Protein AF-U9SIY8-F1 (afdb_monomer_lite)

Sequence (87 aa):
MYEAASSVSHLRIALEHVLINNPDEITNKIVKHYLRNSDFFANVNKLTKVLKLIKTTITLLESASTNLADCFIQLILLANIIKKLPS

Foldseek 3Di:
DLVVLVCLLVCLVVLVVCCPPVVVVPVDPVVSVLSVDPVSSVVSVLVSVLVVLVVVLVVQVPDPPHDPVNNVVSVVVSVVVVVVRDD

Radius of gyration: 17.36 Å; chains: 1; bounding box: 39×27×44 Å

Secondary structure (DSSP, 8-state):
-HHHHHHHHHTHHHHHHHHHH-TTT---HHHHHHHT-HHHHHHHHHHHHHHHHHHHHHHHHT-TT--HHHHHHHHHHHHHHHHTS--

Organism: Rhizophagus irregularis (strain DAOM 181602 / DAOM 197198 / MUCL 43194) (NCBI:txid747089)

pLDDT: 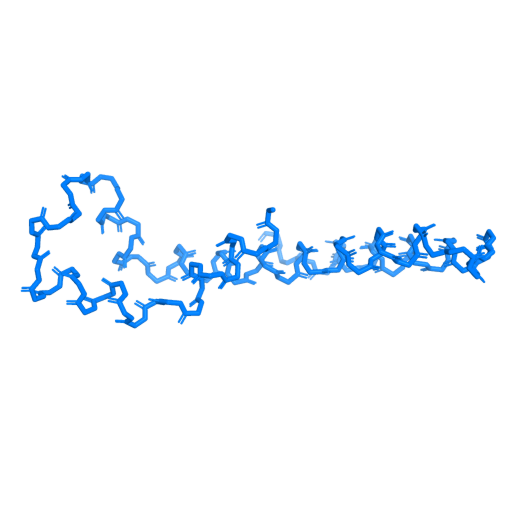mean 89.72, std 6.37, range [59.75, 97.12]

Structure (mmCIF, N/CA/C/O backbone):
data_AF-U9SIY8-F1
#
_entry.id   AF-U9SIY8-F1
#
loop_
_atom_site.group_PDB
_atom_site.id
_atom_site.type_symbol
_atom_site.label_atom_id
_atom_site.label_alt_id
_atom_site.label_comp_id
_atom_site.label_asym_id
_atom_site.label_entity_id
_atom_site.label_seq_id
_atom_site.pdbx_PDB_ins_code
_atom_site.Cartn_x
_atom_site.Cartn_y
_atom_site.Cartn_z
_atom_site.occupancy
_atom_site.B_iso_or_equiv
_atom_site.auth_seq_id
_atom_site.auth_comp_id
_atom_site.auth_asym_id
_atom_site.auth_atom_id
_atom_site.pdbx_PDB_model_num
ATOM 1 N N . MET A 1 1 ? -4.830 5.258 -7.822 1.00 87.56 1 MET A N 1
ATOM 2 C CA . MET A 1 1 ? -4.665 4.027 -7.010 1.00 87.56 1 MET A CA 1
ATOM 3 C C . MET A 1 1 ? -3.600 4.189 -5.926 1.00 87.56 1 MET A C 1
ATOM 5 O O . MET A 1 1 ? -3.959 4.074 -4.764 1.00 87.56 1 MET A O 1
ATOM 9 N N . TYR A 1 2 ? -2.344 4.523 -6.271 1.00 94.56 2 TYR A N 1
ATOM 10 C CA . TYR A 1 2 ? -1.295 4.824 -5.276 1.00 94.56 2 TYR A CA 1
ATOM 11 C C . TYR A 1 2 ? -1.736 5.878 -4.253 1.00 94.56 2 TYR A C 1
ATOM 13 O O . TYR A 1 2 ? -1.655 5.615 -3.060 1.00 94.56 2 TYR A O 1
ATOM 21 N N . GLU A 1 3 ? -2.267 7.021 -4.706 1.00 95.69 3 GLU A N 1
ATOM 22 C CA . GLU A 1 3 ? -2.651 8.102 -3.785 1.00 95.69 3 GLU A CA 1
ATOM 23 C C . GLU A 1 3 ? -3.724 7.670 -2.789 1.00 95.69 3 GLU A C 1
ATOM 25 O O . GLU A 1 3 ? -3.588 7.939 -1.608 1.00 95.69 3 GLU A O 1
ATOM 30 N N . ALA A 1 4 ? -4.732 6.910 -3.223 1.00 95.50 4 ALA A N 1
ATOM 31 C CA . ALA A 1 4 ? -5.768 6.411 -2.321 1.00 95.50 4 ALA A CA 1
ATOM 32 C C . ALA A 1 4 ? -5.192 5.482 -1.234 1.00 95.50 4 ALA A C 1
ATOM 34 O O . ALA A 1 4 ? -5.468 5.671 -0.052 1.00 95.50 4 ALA A O 1
ATOM 35 N N . ALA A 1 5 ? -4.352 4.510 -1.614 1.00 94.81 5 ALA A N 1
ATOM 36 C CA . ALA A 1 5 ? -3.703 3.608 -0.657 1.00 94.81 5 ALA A CA 1
ATOM 37 C C . ALA A 1 5 ? -2.731 4.357 0.276 1.00 94.81 5 ALA A C 1
ATOM 39 O O . ALA A 1 5 ? -2.669 4.089 1.478 1.00 94.81 5 ALA A O 1
ATOM 40 N N . SER A 1 6 ? -2.015 5.341 -0.272 1.00 95.69 6 SER A N 1
ATOM 41 C CA . SER A 1 6 ? -1.140 6.244 0.471 1.00 95.69 6 SER A CA 1
ATOM 42 C C . SER A 1 6 ? -1.930 7.059 1.498 1.00 95.69 6 SER A C 1
ATOM 44 O O . SER A 1 6 ? -1.560 7.070 2.669 1.00 95.69 6 SER A O 1
ATOM 46 N N . SER A 1 7 ? -3.044 7.683 1.109 1.00 96.56 7 SER A N 1
ATOM 47 C CA . SER A 1 7 ? -3.905 8.455 2.010 1.00 96.56 7 SER A CA 1
ATOM 48 C C . SER A 1 7 ? -4.446 7.599 3.147 1.00 96.56 7 SER A C 1
ATOM 50 O O . SER A 1 7 ? -4.352 8.011 4.298 1.00 96.56 7 SER A O 1
ATOM 52 N N . VAL A 1 8 ? -4.944 6.391 2.859 1.00 94.38 8 VAL A N 1
ATOM 53 C CA . VAL A 1 8 ? -5.433 5.473 3.903 1.00 94.38 8 VAL A CA 1
ATOM 54 C C . VAL A 1 8 ? -4.329 5.146 4.906 1.00 94.38 8 VAL A C 1
ATOM 56 O O . VAL A 1 8 ? -4.572 5.193 6.107 1.00 94.38 8 VAL A O 1
ATOM 59 N N . SER A 1 9 ? -3.110 4.864 4.436 1.00 92.44 9 SER A N 1
ATOM 60 C CA . SER A 1 9 ? -1.989 4.586 5.335 1.00 92.44 9 SER A CA 1
ATOM 61 C C . SER A 1 9 ? -1.620 5.788 6.215 1.00 92.44 9 SER A C 1
ATOM 63 O O . SER A 1 9 ? -1.544 5.658 7.438 1.00 92.44 9 SER A O 1
ATOM 65 N N . HIS A 1 10 ? -1.435 6.969 5.618 1.00 94.56 10 HIS A N 1
ATOM 66 C CA . HIS A 1 10 ? -1.012 8.170 6.347 1.00 94.56 10 HIS A CA 1
ATOM 67 C C . HIS A 1 10 ? -2.084 8.699 7.306 1.00 94.56 10 HIS A C 1
ATOM 69 O O . HIS A 1 10 ? -1.754 9.284 8.335 1.00 94.56 10 HIS A O 1
ATOM 75 N N . LEU A 1 11 ? -3.364 8.474 7.002 1.00 95.50 11 LEU A N 1
ATOM 76 C CA . LEU A 1 11 ? -4.483 8.927 7.826 1.00 95.50 11 LEU A CA 1
ATOM 77 C C . LEU A 1 11 ? -4.871 7.941 8.929 1.00 95.50 11 LEU A C 1
ATOM 79 O O . LEU A 1 11 ? -5.861 8.188 9.607 1.00 95.50 11 LEU A O 1
ATOM 83 N N . ARG A 1 12 ? -4.113 6.859 9.161 1.00 94.62 12 ARG A N 1
ATOM 84 C CA . ARG A 1 12 ? -4.436 5.850 10.185 1.00 94.62 12 ARG A CA 1
ATOM 85 C C . ARG A 1 12 ? -4.849 6.465 11.526 1.00 94.62 12 ARG A C 1
ATOM 87 O O . ARG A 1 12 ? -5.920 6.151 12.027 1.00 94.62 12 ARG A O 1
ATOM 94 N N . ILE A 1 13 ? -4.029 7.362 12.071 1.00 94.44 13 ILE A N 1
ATOM 95 C CA . ILE A 1 13 ? -4.283 7.985 13.379 1.00 94.44 13 ILE A CA 1
ATOM 96 C C . ILE A 1 13 ? -5.539 8.864 13.347 1.00 94.44 13 ILE A C 1
ATOM 98 O O . ILE A 1 13 ? -6.337 8.845 14.279 1.00 94.44 13 ILE A O 1
ATOM 102 N N . ALA A 1 14 ? -5.756 9.601 12.255 1.00 95.12 14 ALA A N 1
ATOM 103 C CA . ALA A 1 14 ? -6.960 10.410 12.084 1.00 95.12 14 ALA A CA 1
ATOM 104 C C . ALA A 1 14 ? -8.221 9.532 11.978 1.00 95.12 14 ALA A C 1
ATOM 106 O O . ALA A 1 14 ? -9.244 9.848 12.579 1.00 95.12 14 ALA A O 1
ATOM 107 N N . LEU A 1 15 ? -8.140 8.404 11.267 1.00 94.56 15 LEU A N 1
ATOM 108 C CA . LEU A 1 15 ? -9.229 7.433 11.145 1.00 94.56 15 LEU A CA 1
ATOM 109 C C . LEU A 1 15 ? -9.526 6.756 12.490 1.00 94.56 15 LEU A C 1
ATOM 111 O O . LEU A 1 15 ? -10.691 6.636 12.859 1.00 94.56 15 LEU A O 1
ATOM 115 N N . GLU A 1 16 ? -8.499 6.377 13.255 1.00 93.62 16 GLU A N 1
ATOM 116 C CA . GLU A 1 16 ? -8.647 5.868 14.627 1.00 93.62 16 GLU A CA 1
ATOM 117 C C . GLU A 1 16 ? -9.323 6.911 15.534 1.00 93.62 16 GLU A C 1
ATOM 119 O O . GLU A 1 16 ? -10.258 6.584 16.266 1.00 93.62 16 GLU A O 1
ATOM 124 N N . HIS A 1 17 ? -8.933 8.183 15.428 1.00 95.19 17 HIS A N 1
ATOM 125 C CA . HIS A 1 17 ? -9.549 9.275 16.180 1.00 95.19 17 HIS A CA 1
ATOM 126 C C . HIS A 1 17 ? -11.032 9.469 15.829 1.00 95.19 17 HIS A C 1
ATOM 128 O O . HIS A 1 17 ? -11.863 9.623 16.724 1.00 95.19 17 HIS A O 1
ATOM 134 N N . VAL A 1 18 ? -11.393 9.430 14.541 1.00 95.38 18 VAL A N 1
ATOM 135 C CA . VAL A 1 18 ? -12.798 9.499 14.099 1.00 95.38 18 VAL A CA 1
ATOM 136 C C . VAL A 1 18 ? -13.595 8.317 14.651 1.00 95.38 18 VAL A C 1
ATOM 138 O O . VAL A 1 18 ? -14.684 8.517 15.178 1.00 95.38 18 VAL A O 1
ATOM 141 N N . LEU A 1 19 ? -13.041 7.102 14.616 1.00 94.19 19 LEU A N 1
ATOM 142 C CA . LEU A 1 19 ? -13.712 5.909 15.140 1.00 94.19 19 LEU A CA 1
ATOM 143 C C . LEU A 1 19 ? -14.017 5.967 16.642 1.00 94.19 19 LEU A C 1
ATOM 145 O O . LEU A 1 19 ? -14.966 5.311 17.078 1.00 94.19 19 LEU A O 1
ATOM 149 N N . ILE A 1 20 ? -13.191 6.672 17.418 1.00 94.19 20 ILE A N 1
ATOM 150 C CA . ILE A 1 20 ? -13.340 6.806 18.872 1.00 94.19 20 ILE A CA 1
ATOM 151 C C . ILE A 1 20 ? -14.272 7.972 19.209 1.00 94.19 20 ILE A C 1
ATOM 153 O O . ILE A 1 20 ? -15.202 7.802 19.991 1.00 94.19 20 ILE A O 1
ATOM 157 N N . ASN A 1 21 ? -14.033 9.140 18.610 1.00 97.12 21 ASN A N 1
ATOM 158 C CA . ASN A 1 21 ? -14.674 10.387 19.029 1.00 97.12 21 ASN A CA 1
ATOM 159 C C . ASN A 1 21 ? -15.948 10.720 18.246 1.00 97.12 21 ASN A C 1
ATOM 161 O O . ASN A 1 21 ? -16.776 11.476 18.737 1.00 97.12 21 ASN A O 1
ATOM 165 N N . ASN A 1 22 ? -16.117 10.164 17.044 1.00 95.25 22 ASN A N 1
ATOM 166 C CA . ASN A 1 22 ? -17.274 10.406 16.178 1.00 95.25 22 ASN A CA 1
ATOM 167 C C . ASN A 1 22 ? -17.756 9.072 15.581 1.00 95.25 22 ASN A C 1
ATOM 169 O O . ASN A 1 22 ? -17.676 8.860 14.367 1.00 95.25 22 ASN A O 1
ATOM 173 N N . PRO A 1 23 ? -18.217 8.123 16.418 1.00 88.50 23 PRO A N 1
ATOM 174 C CA . PRO A 1 23 ? -18.489 6.758 15.978 1.00 88.50 23 PRO A CA 1
ATOM 175 C C . PRO A 1 23 ? -19.556 6.677 14.881 1.00 88.50 23 PRO A C 1
ATOM 177 O O . PRO A 1 23 ? -19.552 5.709 14.122 1.00 88.50 23 PRO A O 1
ATOM 180 N N . ASP A 1 24 ? -20.437 7.668 14.757 1.00 93.50 24 ASP A N 1
ATOM 181 C CA . ASP A 1 24 ? -21.519 7.680 13.770 1.00 93.50 24 ASP A CA 1
ATOM 182 C C . ASP A 1 24 ? -21.105 8.234 12.398 1.00 93.50 24 ASP A C 1
ATOM 184 O O . ASP A 1 24 ? -21.797 7.980 11.415 1.00 93.50 24 ASP A O 1
ATOM 188 N N . GLU A 1 25 ? -19.934 8.873 12.289 1.00 95.31 25 GLU A N 1
ATOM 189 C CA . GLU A 1 25 ? -19.420 9.430 11.027 1.00 95.31 25 GLU A CA 1
ATOM 190 C C . GLU A 1 25 ? -19.127 8.323 9.996 1.00 95.31 25 GLU A C 1
ATOM 192 O O . GLU A 1 25 ? -19.355 8.464 8.796 1.00 95.31 25 GLU A O 1
ATOM 197 N N . ILE A 1 26 ? -18.658 7.162 10.472 1.00 93.25 26 ILE A N 1
ATOM 198 C CA . ILE A 1 26 ? -18.408 5.977 9.642 1.00 93.25 26 ILE A CA 1
ATOM 199 C C . ILE A 1 26 ? -19.506 4.950 9.914 1.00 93.25 26 ILE A C 1
ATOM 201 O O . ILE A 1 26 ? -19.375 4.069 10.760 1.00 93.25 26 ILE A O 1
ATOM 205 N N . THR A 1 27 ? -20.616 5.023 9.189 1.00 94.62 27 THR A N 1
ATOM 206 C CA . THR A 1 27 ? -21.781 4.148 9.431 1.00 94.62 27 THR A CA 1
ATOM 207 C C . THR A 1 27 ? -21.544 2.690 9.020 1.00 94.62 27 THR A C 1
ATOM 209 O O . THR A 1 27 ? -22.115 1.766 9.606 1.00 94.62 27 THR A O 1
ATOM 212 N N . ASN A 1 28 ? -20.656 2.447 8.053 1.00 96.25 28 ASN A N 1
ATOM 213 C CA . ASN A 1 28 ? -20.397 1.111 7.529 1.00 96.25 28 ASN A CA 1
ATOM 214 C C . ASN A 1 28 ? -19.608 0.239 8.528 1.00 96.25 28 ASN A C 1
ATOM 216 O O . ASN A 1 28 ? -18.435 0.483 8.822 1.00 96.25 28 ASN A O 1
ATOM 220 N N . LYS A 1 29 ? -20.247 -0.838 9.004 1.00 94.81 29 LYS A N 1
ATOM 221 C CA . LYS A 1 29 ? -19.674 -1.777 9.985 1.00 94.81 29 LYS A CA 1
ATOM 222 C C . LYS A 1 29 ? -18.434 -2.519 9.470 1.00 94.81 29 LYS A C 1
ATOM 224 O O . LYS A 1 29 ? -17.511 -2.753 10.245 1.00 94.81 29 LYS A O 1
ATOM 229 N N . ILE A 1 30 ? -18.393 -2.861 8.182 1.00 96.38 30 ILE A N 1
ATOM 230 C CA . ILE A 1 30 ? -17.252 -3.551 7.559 1.00 96.38 30 ILE A CA 1
ATOM 231 C C . ILE A 1 30 ? -16.048 -2.607 7.502 1.00 96.38 30 ILE A C 1
ATOM 233 O O . ILE A 1 30 ? -14.939 -2.988 7.869 1.00 96.38 30 ILE A O 1
ATOM 237 N N . VAL A 1 31 ? -16.270 -1.348 7.119 1.00 94.19 31 VAL A N 1
ATOM 238 C CA . VAL A 1 31 ? -15.210 -0.327 7.103 1.00 94.19 31 VAL A CA 1
ATOM 239 C C . VAL A 1 31 ? -14.658 -0.105 8.512 1.00 94.19 31 VAL A C 1
ATOM 241 O O . VAL A 1 31 ? -13.446 -0.157 8.704 1.00 94.19 31 VAL A O 1
ATOM 244 N N . LYS A 1 32 ? -15.530 0.044 9.520 1.00 94.38 32 LYS A N 1
ATOM 245 C CA . LYS A 1 32 ? -15.121 0.138 10.933 1.00 94.38 32 LYS A CA 1
ATOM 246 C C . LYS A 1 32 ? -14.257 -1.045 11.376 1.00 94.38 32 LYS A C 1
ATOM 248 O O . LYS A 1 32 ? -13.280 -0.845 12.092 1.00 94.38 32 LYS A O 1
ATOM 253 N N . HIS A 1 33 ? -14.615 -2.264 10.968 1.00 94.75 33 HIS A N 1
ATOM 254 C CA . HIS A 1 33 ? -13.845 -3.463 11.290 1.00 94.75 33 HIS A CA 1
ATOM 255 C C . HIS A 1 33 ? -12.416 -3.389 10.727 1.00 94.75 33 HIS A C 1
ATOM 257 O O . HIS A 1 33 ? -11.461 -3.579 11.476 1.00 94.75 33 HIS A O 1
ATOM 263 N N . TYR A 1 34 ? -12.252 -3.042 9.447 1.00 95.38 34 TYR A N 1
ATOM 264 C CA . TYR A 1 34 ? -10.923 -2.934 8.833 1.00 95.38 34 TYR A CA 1
ATOM 265 C C . TYR A 1 34 ? -10.088 -1.782 9.392 1.00 95.38 34 TYR A C 1
ATOM 267 O O . TYR A 1 34 ? -8.900 -1.959 9.640 1.00 95.38 34 TYR A O 1
ATOM 275 N N . LEU A 1 35 ? -10.701 -0.630 9.665 1.00 94.19 35 LEU A N 1
ATOM 276 C CA . LEU A 1 35 ? -10.008 0.521 10.249 1.00 94.19 35 LEU A CA 1
ATOM 277 C C . LEU A 1 35 ? -9.538 0.295 11.698 1.00 94.19 35 LEU A C 1
ATOM 279 O O . LEU A 1 35 ? -8.734 1.069 12.202 1.00 94.19 35 LEU A O 1
ATOM 283 N N . ARG A 1 36 ? -10.008 -0.759 12.375 1.00 92.81 36 ARG A N 1
ATOM 284 C CA . ARG A 1 36 ? -9.494 -1.189 13.689 1.00 92.81 36 ARG A CA 1
ATOM 285 C C . ARG A 1 36 ? -8.431 -2.283 13.588 1.00 92.81 36 ARG A C 1
ATOM 287 O O . ARG A 1 36 ? -7.807 -2.623 14.588 1.00 92.81 36 ARG A O 1
ATOM 294 N N . ASN A 1 37 ? -8.244 -2.861 12.406 1.00 94.50 37 ASN A N 1
ATOM 295 C CA . ASN A 1 37 ? -7.373 -4.004 12.197 1.00 94.50 37 ASN A CA 1
ATOM 296 C C . ASN A 1 37 ? -5.950 -3.535 11.838 1.00 94.50 37 ASN A C 1
ATOM 298 O O . ASN A 1 37 ? -5.722 -2.927 10.791 1.00 94.50 37 ASN A O 1
ATOM 302 N N . SER A 1 38 ? -4.966 -3.847 12.686 1.00 91.00 38 SER A N 1
ATOM 303 C CA . SER A 1 38 ? -3.558 -3.523 12.425 1.00 91.00 38 SER A CA 1
ATOM 304 C C . SER A 1 38 ? -3.014 -4.187 11.159 1.00 91.00 38 SER A C 1
ATOM 306 O O . SER A 1 38 ? -2.221 -3.571 10.443 1.00 91.00 38 SER A O 1
ATOM 308 N N . ASP A 1 39 ? -3.464 -5.404 10.850 1.00 94.56 39 ASP A N 1
ATOM 309 C CA . ASP A 1 39 ? -3.029 -6.164 9.678 1.00 94.56 39 ASP A CA 1
ATOM 310 C C . ASP A 1 39 ? -3.563 -5.549 8.389 1.00 94.56 39 ASP A C 1
ATOM 312 O O . ASP A 1 39 ? -2.874 -5.553 7.368 1.00 94.56 39 ASP A O 1
ATOM 316 N N . PHE A 1 40 ? -4.751 -4.935 8.435 1.00 95.00 40 PHE A N 1
ATOM 317 C CA . PHE A 1 40 ? -5.264 -4.158 7.310 1.00 95.00 40 PHE A CA 1
ATOM 318 C C . PHE A 1 40 ? -4.294 -3.026 6.950 1.00 95.00 40 PHE A C 1
ATOM 320 O O . PHE A 1 40 ? -3.851 -2.944 5.805 1.00 95.00 40 PHE A O 1
ATOM 327 N N . PHE A 1 41 ? -3.876 -2.207 7.921 1.00 94.62 41 PHE A N 1
ATOM 328 C CA . PHE A 1 41 ? -2.909 -1.133 7.663 1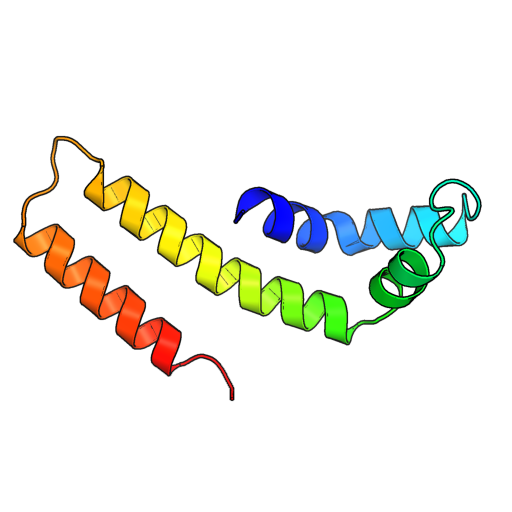.00 94.62 41 PHE A CA 1
ATOM 329 C C . PHE A 1 41 ? -1.522 -1.654 7.285 1.00 94.62 41 PHE A C 1
ATOM 331 O O . PHE A 1 41 ? -0.848 -1.044 6.452 1.00 94.62 41 PHE A O 1
ATOM 338 N N . ALA A 1 42 ? -1.083 -2.779 7.852 1.00 92.81 42 ALA A N 1
ATOM 339 C CA . ALA A 1 42 ? 0.162 -3.423 7.444 1.00 92.81 42 ALA A CA 1
ATOM 340 C C . ALA A 1 42 ? 0.113 -3.841 5.963 1.00 92.81 42 ALA A C 1
ATOM 342 O O . ALA A 1 42 ? 1.061 -3.591 5.215 1.00 92.81 42 ALA A O 1
ATOM 343 N N . ASN A 1 43 ? -1.010 -4.403 5.516 1.00 92.62 43 ASN A N 1
ATOM 344 C CA . ASN A 1 43 ? -1.225 -4.802 4.127 1.00 92.62 43 ASN A CA 1
ATOM 345 C C . ASN A 1 43 ? -1.364 -3.597 3.190 1.00 92.62 43 ASN A C 1
ATOM 347 O O . ASN A 1 43 ? -0.723 -3.579 2.140 1.00 92.62 43 ASN A O 1
ATOM 351 N N . VAL A 1 44 ? -2.099 -2.552 3.585 1.00 94.12 44 VAL A N 1
ATOM 352 C CA . VAL A 1 44 ? -2.165 -1.287 2.832 1.00 94.12 44 VAL A CA 1
ATOM 353 C C . VAL A 1 44 ? -0.769 -0.680 2.685 1.00 94.12 44 VAL A C 1
ATOM 355 O O . VAL A 1 44 ? -0.400 -0.252 1.597 1.00 94.12 44 VAL A O 1
ATOM 358 N N . ASN A 1 45 ? 0.061 -0.713 3.730 1.00 91.94 45 ASN A N 1
ATOM 359 C CA . ASN A 1 45 ? 1.446 -0.246 3.655 1.00 91.94 45 ASN A CA 1
ATOM 360 C C . ASN A 1 45 ? 2.303 -1.042 2.667 1.00 91.94 45 ASN A C 1
ATOM 362 O O . ASN A 1 45 ? 3.070 -0.449 1.904 1.00 91.94 45 ASN A O 1
ATOM 366 N N . LYS A 1 46 ? 2.181 -2.375 2.655 1.00 89.25 46 LYS A N 1
ATOM 367 C CA . LYS A 1 46 ? 2.851 -3.223 1.656 1.00 89.25 46 LYS A CA 1
ATOM 368 C C . LYS A 1 46 ? 2.379 -2.866 0.243 1.00 89.25 46 LYS A C 1
ATOM 370 O O . LYS A 1 46 ? 3.212 -2.616 -0.626 1.00 89.25 46 LYS A O 1
ATOM 375 N N . LEU A 1 47 ? 1.065 -2.757 0.039 1.00 91.12 47 LEU A N 1
ATOM 376 C CA . LEU A 1 47 ? 0.464 -2.401 -1.247 1.00 91.12 47 LEU A CA 1
ATOM 377 C C . LEU A 1 47 ? 0.938 -1.026 -1.740 1.00 91.12 47 LEU A C 1
ATOM 379 O O . LEU A 1 47 ? 1.324 -0.888 -2.898 1.00 91.12 47 LEU A O 1
ATOM 383 N N . THR A 1 48 ? 0.987 -0.021 -0.865 1.00 93.00 48 THR A N 1
ATOM 384 C CA . THR A 1 48 ? 1.445 1.334 -1.207 1.00 93.00 48 THR A CA 1
ATOM 385 C C . THR A 1 48 ? 2.881 1.341 -1.726 1.00 93.00 48 THR A C 1
ATOM 387 O O . THR A 1 48 ? 3.169 2.063 -2.679 1.00 93.00 48 THR A O 1
ATOM 390 N N . LYS A 1 49 ? 3.780 0.511 -1.176 1.00 87.25 49 LYS A N 1
ATOM 391 C CA . LYS A 1 49 ? 5.160 0.387 -1.682 1.00 87.25 49 LYS A CA 1
ATOM 392 C C . LYS A 1 49 ? 5.187 -0.111 -3.128 1.00 87.25 49 LYS A C 1
ATOM 394 O O . LYS A 1 49 ? 5.893 0.469 -3.949 1.00 87.25 49 LYS A O 1
ATOM 399 N N . VAL A 1 50 ? 4.385 -1.128 -3.446 1.00 87.69 50 VAL A N 1
ATOM 400 C CA . VAL A 1 50 ? 4.261 -1.678 -4.808 1.00 87.69 50 VAL A CA 1
ATOM 401 C C . VAL A 1 50 ? 3.667 -0.643 -5.757 1.00 87.69 50 VAL A C 1
ATOM 403 O O . VAL A 1 50 ? 4.245 -0.349 -6.801 1.00 87.69 50 VAL A O 1
ATOM 406 N N . LEU A 1 51 ? 2.544 -0.035 -5.369 1.00 91.88 51 LEU A N 1
ATOM 407 C CA . LEU A 1 51 ? 1.851 0.961 -6.185 1.00 91.88 51 LEU A CA 1
ATOM 408 C C . LEU A 1 51 ? 2.710 2.203 -6.445 1.00 91.88 51 LEU A C 1
ATOM 410 O O . LEU A 1 51 ? 2.616 2.779 -7.527 1.00 91.88 51 LEU A O 1
ATOM 414 N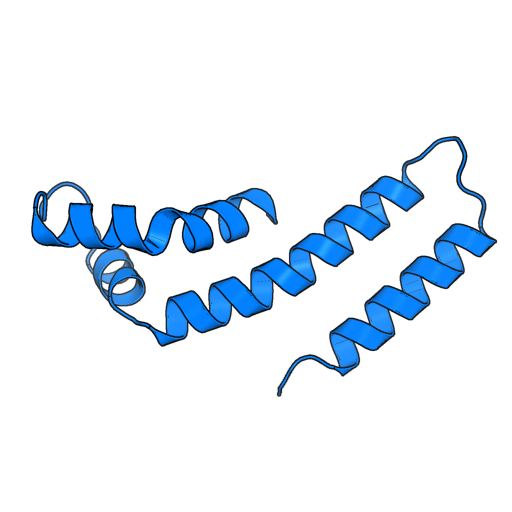 N . LYS A 1 52 ? 3.556 2.608 -5.487 1.00 90.38 52 LYS A N 1
ATOM 415 C CA . LYS A 1 52 ? 4.493 3.725 -5.663 1.00 90.38 52 LYS A CA 1
ATOM 416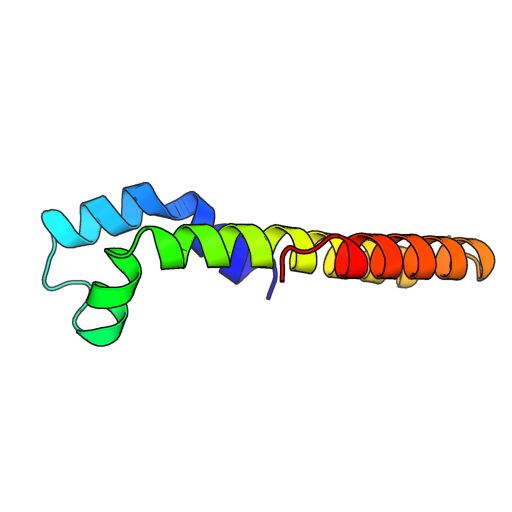 C C . LYS A 1 52 ? 5.450 3.458 -6.813 1.00 90.38 52 LYS A C 1
ATOM 418 O O . LYS A 1 52 ? 5.644 4.322 -7.655 1.00 90.38 52 LYS A O 1
ATOM 423 N N . LEU A 1 53 ? 6.029 2.263 -6.843 1.00 84.00 53 LEU A N 1
ATOM 424 C CA . LEU A 1 53 ? 6.994 1.874 -7.863 1.00 84.00 53 LEU A CA 1
ATOM 425 C C . LEU A 1 53 ? 6.341 1.757 -9.229 1.00 84.00 53 LEU A C 1
ATOM 427 O O . LEU A 1 53 ? 6.876 2.306 -10.180 1.00 84.00 53 LEU A O 1
ATOM 431 N N . ILE A 1 54 ? 5.158 1.139 -9.309 1.00 88.44 54 ILE A N 1
ATOM 432 C CA . ILE A 1 54 ? 4.379 1.091 -10.553 1.00 88.44 54 ILE A CA 1
ATOM 433 C C . ILE A 1 54 ? 4.125 2.511 -11.070 1.00 88.44 54 ILE A C 1
ATOM 435 O O . ILE A 1 54 ? 4.394 2.787 -12.235 1.00 88.44 54 ILE A O 1
ATOM 439 N N . LYS A 1 55 ? 3.668 3.426 -10.201 1.00 91.25 55 LYS A N 1
ATOM 440 C CA . LYS A 1 55 ? 3.459 4.834 -10.567 1.00 91.25 55 LYS A CA 1
ATOM 441 C C . LYS A 1 55 ? 4.754 5.471 -11.080 1.00 91.25 55 LYS A C 1
ATOM 443 O O . LYS A 1 55 ? 4.732 6.059 -12.150 1.00 91.25 55 LYS A O 1
ATOM 448 N N . THR A 1 56 ? 5.868 5.331 -10.358 1.00 85.31 56 THR A N 1
ATOM 449 C CA . THR A 1 56 ? 7.169 5.888 -10.767 1.00 85.31 56 THR A CA 1
ATOM 450 C C . THR A 1 56 ? 7.631 5.330 -12.110 1.00 85.31 56 THR A C 1
ATOM 452 O O . THR A 1 56 ? 8.070 6.097 -12.960 1.00 85.31 56 THR A O 1
ATOM 455 N N . THR A 1 57 ? 7.515 4.017 -12.321 1.00 83.75 57 THR A N 1
ATOM 456 C CA . THR A 1 57 ? 7.860 3.372 -13.589 1.00 83.75 57 THR A CA 1
ATOM 457 C C . THR A 1 57 ? 7.012 3.937 -14.721 1.00 83.75 57 THR A C 1
ATOM 459 O O . THR A 1 57 ? 7.579 4.373 -15.711 1.00 83.75 57 THR A O 1
ATOM 462 N N . ILE A 1 58 ? 5.688 4.013 -14.561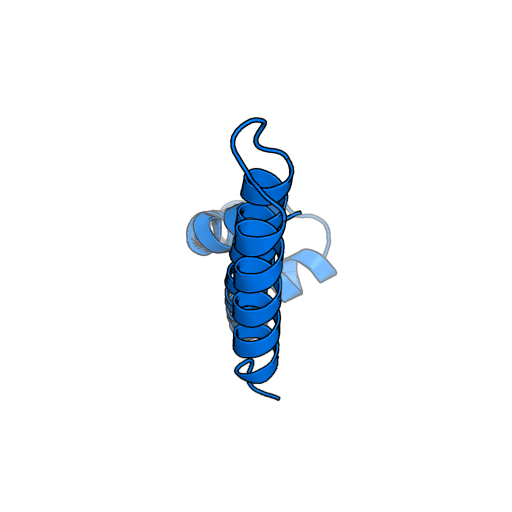 1.00 86.69 58 ILE A N 1
ATOM 463 C CA . ILE A 1 58 ? 4.795 4.593 -15.576 1.00 86.69 58 ILE A CA 1
ATOM 464 C C . ILE A 1 58 ? 5.166 6.050 -15.867 1.00 86.69 58 ILE A C 1
ATOM 466 O O . ILE A 1 58 ? 5.358 6.398 -17.023 1.00 86.69 58 ILE A O 1
ATOM 470 N N . THR A 1 59 ? 5.354 6.882 -14.839 1.00 88.00 59 THR A N 1
ATOM 471 C CA . THR A 1 59 ? 5.728 8.294 -15.020 1.00 88.00 59 THR A CA 1
ATOM 472 C C . THR A 1 59 ? 7.056 8.457 -15.762 1.00 88.00 59 THR A C 1
ATOM 474 O O . THR A 1 59 ? 7.198 9.378 -16.560 1.00 88.00 59 THR A O 1
ATOM 477 N N . LEU A 1 60 ? 8.027 7.572 -15.524 1.00 83.44 60 LEU A N 1
ATOM 478 C CA . LEU A 1 60 ? 9.272 7.563 -16.289 1.00 83.44 60 LEU A CA 1
ATOM 479 C C . LEU A 1 60 ? 9.026 7.134 -17.739 1.00 83.44 60 LEU A C 1
ATOM 481 O O . LEU A 1 60 ? 9.523 7.792 -18.637 1.00 83.44 60 LEU A O 1
ATOM 485 N N . LEU A 1 61 ? 8.228 6.092 -17.982 1.00 81.75 61 LEU A N 1
ATOM 486 C CA . LEU A 1 61 ? 7.887 5.640 -19.339 1.00 81.75 61 LEU A CA 1
ATOM 487 C C . LEU A 1 61 ? 7.146 6.708 -20.158 1.00 81.75 61 LEU A C 1
ATOM 489 O O . LEU A 1 61 ? 7.336 6.797 -21.366 1.00 81.75 61 LEU A O 1
ATOM 493 N N . GLU A 1 62 ? 6.296 7.501 -19.510 1.00 86.62 62 GLU A N 1
ATOM 494 C CA . GLU A 1 62 ? 5.534 8.588 -20.135 1.00 86.62 62 GLU A CA 1
ATOM 495 C C . GLU A 1 62 ? 6.383 9.843 -20.397 1.00 86.62 62 GLU A C 1
ATOM 497 O O . GLU A 1 62 ? 5.939 10.760 -21.090 1.00 86.62 62 GLU A O 1
ATOM 502 N N . SER A 1 63 ? 7.602 9.914 -19.854 1.00 86.44 63 SER A N 1
ATOM 503 C CA . SER A 1 63 ? 8.480 11.066 -20.035 1.00 86.44 63 SER A CA 1
ATOM 504 C C . SER A 1 63 ? 9.002 11.145 -21.470 1.00 86.44 63 SER A C 1
ATOM 506 O O . SER A 1 63 ? 9.590 10.202 -21.996 1.00 86.44 63 SER A O 1
ATOM 508 N N . ALA A 1 64 ? 8.882 12.324 -22.084 1.00 74.81 64 ALA A N 1
ATOM 509 C CA . ALA A 1 64 ? 9.343 12.578 -23.452 1.00 74.81 64 ALA A CA 1
ATOM 510 C C . ALA A 1 64 ? 10.865 12.410 -23.645 1.00 74.81 64 ALA A C 1
ATOM 512 O O . ALA A 1 64 ? 11.340 12.330 -24.775 1.00 74.81 64 ALA A O 1
ATOM 513 N N . SER A 1 65 ? 11.636 12.380 -22.555 1.00 83.56 65 SER A N 1
ATOM 514 C CA . SER A 1 65 ? 13.092 12.204 -22.563 1.00 83.56 65 SER A CA 1
ATOM 515 C C . SER A 1 65 ? 13.554 10.752 -22.404 1.00 83.56 65 SER A C 1
ATOM 517 O O . SER A 1 65 ? 14.758 10.500 -22.408 1.00 83.56 65 SER A O 1
ATOM 519 N N . THR A 1 66 ? 12.634 9.803 -22.235 1.00 86.19 66 THR A N 1
ATOM 520 C CA . THR A 1 66 ? 12.952 8.412 -21.898 1.00 86.19 66 THR A CA 1
ATOM 521 C C . THR A 1 66 ? 13.136 7.563 -23.150 1.00 86.19 66 THR A C 1
ATOM 523 O O . THR A 1 66 ? 12.323 7.598 -24.072 1.00 86.19 66 THR A O 1
ATOM 526 N N . ASN A 1 67 ? 14.220 6.784 -23.191 1.00 86.62 67 ASN A N 1
ATOM 527 C CA . ASN A 1 67 ? 14.496 5.860 -24.291 1.00 86.62 67 ASN A CA 1
ATOM 528 C C . ASN A 1 67 ? 14.144 4.406 -23.918 1.00 86.62 67 ASN A C 1
ATOM 530 O O . ASN A 1 67 ? 13.877 4.072 -22.766 1.00 86.62 67 ASN A O 1
ATOM 534 N N . LEU A 1 68 ? 14.173 3.504 -24.903 1.00 85.31 68 LEU A N 1
ATOM 535 C CA . LEU A 1 68 ? 13.793 2.100 -24.711 1.00 85.31 68 LEU A CA 1
ATOM 536 C C . LEU A 1 68 ? 14.656 1.358 -23.668 1.00 85.31 68 LEU A C 1
ATOM 538 O O . LEU A 1 68 ? 14.152 0.466 -22.985 1.00 85.31 68 LEU A O 1
ATOM 542 N N . ALA A 1 69 ? 15.936 1.713 -23.525 1.00 88.81 69 ALA A N 1
ATOM 543 C CA . ALA A 1 69 ? 16.809 1.097 -22.528 1.00 88.81 69 ALA A CA 1
ATOM 544 C C . ALA A 1 69 ? 16.409 1.514 -21.104 1.00 88.81 69 ALA A C 1
ATOM 546 O O . ALA A 1 69 ? 16.354 0.664 -20.213 1.00 88.81 69 ALA A O 1
ATOM 547 N N . ASP A 1 70 ? 16.043 2.784 -20.907 1.00 84.31 70 ASP A N 1
ATOM 548 C CA . ASP A 1 70 ? 15.503 3.275 -19.636 1.00 84.31 70 ASP A CA 1
ATOM 549 C C . ASP A 1 70 ? 14.221 2.515 -19.264 1.00 84.31 70 ASP A C 1
ATOM 551 O O . ASP A 1 70 ? 14.079 2.039 -18.134 1.00 84.31 70 ASP A O 1
ATOM 555 N N . CYS A 1 71 ? 13.323 2.315 -20.237 1.00 82.38 71 CYS A N 1
ATOM 556 C CA . CYS A 1 71 ? 12.107 1.520 -20.065 1.00 82.38 71 CYS A CA 1
ATOM 557 C C . CYS A 1 71 ? 12.423 0.086 -19.607 1.00 82.38 71 CYS A C 1
ATOM 559 O O . CYS A 1 71 ? 11.817 -0.421 -18.660 1.00 82.38 71 CYS A O 1
ATOM 561 N N . PHE A 1 72 ? 13.396 -0.567 -20.250 1.00 86.62 72 PHE A N 1
ATOM 562 C CA . PHE A 1 72 ? 13.797 -1.939 -19.934 1.00 86.62 72 PHE A CA 1
ATOM 563 C C . PHE A 1 72 ? 14.376 -2.073 -18.516 1.00 86.62 72 PHE A C 1
ATOM 565 O O . PHE A 1 72 ? 14.003 -2.990 -17.780 1.00 86.62 72 PHE A O 1
ATOM 572 N N . ILE A 1 73 ? 15.221 -1.127 -18.087 1.00 87.62 73 ILE A N 1
ATOM 573 C CA . ILE A 1 73 ? 15.763 -1.091 -16.719 1.00 87.62 73 ILE A CA 1
ATOM 574 C C . ILE A 1 73 ? 14.632 -0.960 -15.693 1.00 87.62 73 ILE A C 1
ATOM 576 O O . ILE A 1 73 ? 14.618 -1.686 -14.695 1.00 87.62 73 ILE A O 1
ATOM 580 N N . GLN A 1 74 ? 13.654 -0.082 -15.939 1.00 83.50 74 GLN A N 1
ATOM 581 C CA . GLN A 1 74 ? 12.528 0.100 -15.019 1.00 83.50 74 GLN A CA 1
ATOM 582 C C . GLN A 1 74 ? 11.661 -1.158 -14.891 1.00 83.50 74 GLN A C 1
ATOM 584 O O . GLN A 1 74 ? 11.236 -1.497 -13.785 1.00 83.50 74 GLN A O 1
ATOM 589 N N . LEU A 1 75 ? 11.451 -1.897 -15.984 1.00 85.25 75 LEU A N 1
ATOM 590 C CA . LEU A 1 75 ? 10.736 -3.177 -15.950 1.00 85.25 75 LEU A CA 1
ATOM 591 C C . LEU A 1 75 ? 11.479 -4.233 -15.116 1.00 85.25 75 LEU A C 1
ATOM 593 O O . LEU A 1 75 ? 10.850 -4.945 -14.331 1.00 85.25 75 LEU A O 1
ATOM 597 N N . ILE A 1 76 ? 12.811 -4.305 -15.218 1.00 90.00 76 ILE A N 1
ATOM 598 C CA . ILE A 1 76 ? 13.631 -5.208 -14.391 1.00 90.00 76 ILE A CA 1
ATOM 599 C C . ILE A 1 76 ? 13.532 -4.838 -12.907 1.00 90.00 76 ILE A C 1
ATOM 601 O O . ILE A 1 76 ? 13.355 -5.718 -12.058 1.00 90.00 76 ILE A O 1
ATOM 605 N N . LEU A 1 77 ? 13.629 -3.546 -12.576 1.00 84.81 77 LEU A N 1
ATOM 606 C CA . LEU A 1 77 ? 13.507 -3.068 -11.196 1.00 84.81 77 LEU A CA 1
ATOM 607 C C . LEU A 1 77 ? 12.132 -3.403 -10.610 1.00 84.81 77 LEU A C 1
ATOM 609 O O . LEU A 1 77 ? 12.051 -3.901 -9.484 1.00 84.81 77 LEU A O 1
ATOM 613 N N . LEU A 1 78 ? 11.068 -3.200 -11.390 1.00 84.94 78 LEU A N 1
ATOM 614 C CA . LEU A 1 78 ? 9.709 -3.552 -10.998 1.00 84.94 78 LEU A CA 1
ATOM 615 C C . LEU A 1 78 ? 9.574 -5.060 -10.739 1.00 84.94 78 LEU A C 1
ATOM 617 O O . LEU A 1 78 ? 9.098 -5.457 -9.673 1.00 84.94 78 LEU A O 1
ATOM 621 N N . ALA A 1 79 ? 10.059 -5.901 -11.658 1.00 87.94 79 ALA A N 1
ATOM 622 C CA . ALA A 1 79 ? 10.024 -7.357 -11.516 1.00 87.94 79 ALA A CA 1
ATOM 623 C C . ALA A 1 79 ? 10.785 -7.844 -10.269 1.00 87.94 79 ALA A C 1
ATOM 625 O O . ALA A 1 79 ? 10.290 -8.686 -9.516 1.00 87.94 79 ALA A O 1
ATOM 626 N N . ASN A 1 80 ? 11.966 -7.280 -10.002 1.00 87.56 80 ASN A N 1
ATOM 627 C CA . ASN A 1 80 ? 12.762 -7.617 -8.823 1.00 87.56 80 ASN A CA 1
ATOM 628 C C . ASN A 1 80 ? 12.042 -7.264 -7.515 1.00 87.56 80 ASN A C 1
ATOM 630 O O . ASN A 1 80 ? 12.146 -7.995 -6.533 1.00 87.56 80 ASN A O 1
ATOM 634 N N . ILE A 1 81 ? 11.313 -6.149 -7.479 1.00 79.69 81 ILE A N 1
ATOM 635 C CA . ILE A 1 81 ? 10.591 -5.748 -6.271 1.00 79.69 81 ILE A CA 1
ATOM 636 C C . ILE A 1 81 ? 9.349 -6.608 -6.061 1.00 79.69 81 ILE A C 1
ATOM 638 O O . ILE A 1 81 ? 9.125 -7.040 -4.934 1.00 79.69 81 ILE A O 1
ATOM 642 N N . ILE A 1 82 ? 8.606 -6.932 -7.124 1.00 83.25 82 ILE A N 1
ATOM 643 C CA . ILE A 1 82 ? 7.491 -7.888 -7.047 1.00 83.25 82 ILE A CA 1
ATOM 644 C C . ILE A 1 82 ? 7.982 -9.222 -6.471 1.00 83.25 82 ILE A C 1
ATOM 646 O O . ILE A 1 82 ? 7.376 -9.744 -5.541 1.00 83.25 82 ILE A O 1
ATOM 650 N N . LYS A 1 83 ? 9.134 -9.722 -6.937 1.00 86.88 83 LYS A N 1
ATOM 651 C CA . LYS A 1 83 ? 9.761 -10.949 -6.419 1.00 86.88 83 LYS A CA 1
ATOM 652 C C . LYS A 1 83 ? 10.121 -10.881 -4.926 1.00 86.88 83 LYS A C 1
ATOM 654 O O . LYS A 1 83 ? 10.171 -11.913 -4.268 1.00 86.88 83 LYS A O 1
ATOM 659 N N . LYS A 1 84 ? 10.418 -9.691 -4.396 1.00 82.69 84 LYS A N 1
ATOM 660 C CA . LYS A 1 84 ? 10.803 -9.475 -2.989 1.00 82.69 84 LYS A CA 1
ATOM 661 C C . LYS A 1 84 ? 9.615 -9.231 -2.061 1.00 82.69 84 LYS A C 1
ATOM 663 O O . LYS A 1 84 ? 9.826 -9.035 -0.863 1.00 82.69 84 LYS A O 1
ATOM 668 N N . LEU A 1 85 ? 8.391 -9.187 -2.584 1.00 77.62 85 LEU A N 1
ATOM 669 C CA . LEU A 1 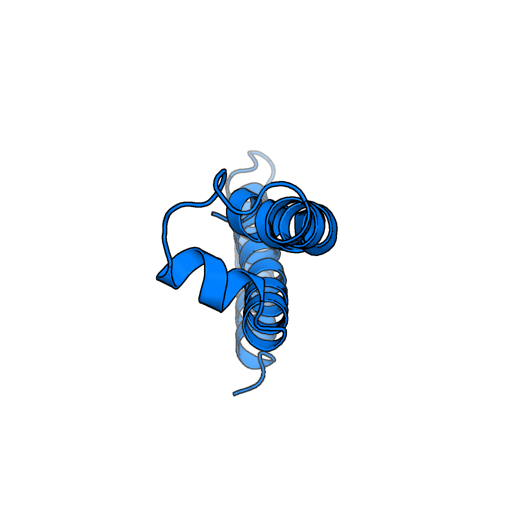85 ? 7.220 -9.093 -1.727 1.00 77.62 85 LEU A CA 1
ATOM 670 C C . LEU A 1 85 ? 7.093 -10.381 -0.907 1.00 77.62 85 LEU A C 1
ATOM 672 O O . LEU A 1 85 ? 7.262 -11.465 -1.463 1.00 77.62 85 LEU A O 1
ATOM 676 N N . PRO A 1 86 ? 6.842 -10.276 0.408 1.00 68.44 86 PRO A N 1
ATOM 677 C CA . PRO A 1 86 ? 6.612 -11.453 1.232 1.00 68.44 86 PRO A CA 1
ATOM 678 C C . PRO A 1 86 ? 5.374 -12.201 0.727 1.00 68.44 86 PRO A C 1
ATOM 680 O O . PRO A 1 86 ? 4.362 -11.555 0.436 1.00 68.44 86 PRO A O 1
ATOM 683 N N . SER A 1 87 ? 5.500 -13.528 0.624 1.00 59.75 87 SER A N 1
ATOM 684 C CA . SER A 1 87 ? 4.417 -14.458 0.284 1.00 59.75 87 SER A CA 1
ATOM 685 C C . SER A 1 87 ? 3.262 -14.398 1.277 1.00 59.75 87 SER A C 1
ATOM 687 O O . SER A 1 87 ? 3.534 -14.207 2.486 1.00 59.75 87 SER A O 1
#